Protein AF-A0A8E0RNL8-F1 (afdb_monomer_lite)

Radius of gyration: 17.37 Å; chains: 1; bounding box: 40×30×51 Å

Sequence (167 aa):
MLDGASAVVLNAKDMTVNSAKFNGEPVEIVQKPESEQIHLPLGRKYHTGPATLDLEFTGEISDKMSGFYRSSYADENESKKVILATHFEPSWGRKAFPCWDEPDFKSIFSIKLLIPKHMTAISNMVSYWLEQSDVLVFRYFQFSRVLFVTAFISIELLTYQEASLIV

Structure (mmCIF, N/CA/C/O backbone):
data_AF-A0A8E0RNL8-F1
#
_entry.id   AF-A0A8E0RNL8-F1
#
loop_
_atom_site.group_PDB
_atom_site.id
_atom_site.type_symbol
_atom_site.label_atom_id
_atom_site.label_alt_id
_atom_site.label_comp_id
_atom_site.label_asym_id
_atom_site.label_entity_id
_atom_site.label_seq_id
_atom_site.pdbx_PDB_ins_code
_atom_site.Cartn_x
_atom_site.Cartn_y
_atom_site.Cartn_z
_atom_site.occupancy
_atom_site.B_iso_or_equiv
_atom_site.auth_seq_id
_atom_site.auth_comp_id
_atom_site.auth_asym_id
_atom_site.auth_atom_id
_atom_site.pdbx_PDB_model_num
ATOM 1 N N . MET A 1 1 ? -8.767 -10.101 15.135 1.00 59.28 1 MET A N 1
ATOM 2 C CA . MET A 1 1 ? -8.528 -9.777 16.557 1.00 59.28 1 MET A CA 1
ATOM 3 C C . MET A 1 1 ? -8.639 -8.253 16.722 1.00 59.28 1 MET A C 1
ATOM 5 O O . MET A 1 1 ? -7.638 -7.574 16.859 1.00 59.28 1 MET A O 1
ATOM 9 N N . LEU A 1 2 ? -9.850 -7.695 16.585 1.00 71.12 2 LEU A N 1
ATOM 10 C CA . LEU A 1 2 ? -10.135 -6.250 16.744 1.00 71.12 2 LEU A CA 1
ATOM 11 C C . LEU A 1 2 ? -11.111 -5.998 17.906 1.00 71.12 2 LEU A C 1
ATOM 13 O O . LEU A 1 2 ? -11.595 -4.886 18.089 1.00 71.12 2 LEU A O 1
ATOM 17 N N . ASP A 1 3 ? -11.437 -7.040 18.671 1.00 77.88 3 ASP A N 1
ATOM 18 C CA . ASP A 1 3 ? -12.393 -6.941 19.766 1.00 77.88 3 ASP A CA 1
ATOM 19 C C . ASP A 1 3 ? -11.856 -6.020 20.863 1.00 77.88 3 ASP A C 1
ATOM 21 O O . ASP A 1 3 ? -10.725 -6.167 21.325 1.00 77.88 3 ASP A O 1
ATOM 25 N N . GLY A 1 4 ? -12.655 -5.026 21.236 1.00 82.88 4 GLY A N 1
ATOM 26 C CA . GLY A 1 4 ? -12.279 -3.988 22.186 1.00 82.88 4 GLY A CA 1
ATOM 27 C C . GLY A 1 4 ? -11.325 -2.922 21.638 1.00 82.88 4 GLY A C 1
ATOM 28 O O . GLY A 1 4 ? -11.021 -1.982 22.377 1.00 82.88 4 GLY A O 1
ATOM 29 N N . ALA A 1 5 ? -10.878 -3.015 20.380 1.00 86.19 5 ALA A N 1
ATOM 30 C CA . ALA A 1 5 ? -9.979 -2.032 19.783 1.00 86.19 5 ALA A CA 1
ATOM 31 C C . ALA A 1 5 ? -10.704 -0.697 19.551 1.00 86.19 5 ALA A C 1
ATOM 33 O O . ALA A 1 5 ? -11.822 -0.660 19.040 1.00 86.19 5 ALA A O 1
ATOM 34 N N . SER A 1 6 ? -10.062 0.413 19.918 1.00 91.38 6 SER A N 1
ATOM 35 C CA . SER A 1 6 ? -10.554 1.777 19.662 1.00 91.38 6 SER A CA 1
ATOM 36 C C . SER A 1 6 ? -9.981 2.395 18.384 1.00 91.38 6 SER A C 1
ATOM 38 O O . SER A 1 6 ? -10.363 3.503 18.012 1.00 91.38 6 SER A O 1
ATOM 40 N N . ALA A 1 7 ? -9.044 1.706 17.737 1.00 93.12 7 ALA A N 1
ATOM 41 C CA . ALA A 1 7 ? -8.424 2.103 16.484 1.00 93.12 7 ALA A CA 1
ATOM 42 C C . ALA A 1 7 ? -7.997 0.859 15.699 1.00 93.12 7 ALA A C 1
ATOM 44 O O . ALA A 1 7 ? -7.644 -0.161 16.296 1.00 93.12 7 ALA A O 1
ATOM 45 N N . VAL A 1 8 ? -7.982 0.967 14.374 1.00 93.81 8 VAL A N 1
ATOM 46 C CA . VAL A 1 8 ? -7.265 0.025 13.509 1.00 93.81 8 VAL A CA 1
ATOM 47 C C . VAL A 1 8 ? -5.867 0.582 13.265 1.00 93.81 8 VAL A C 1
ATOM 49 O O . VAL A 1 8 ? -5.715 1.756 12.938 1.00 93.81 8 VAL A O 1
ATOM 52 N N . VAL A 1 9 ? -4.844 -0.248 13.446 1.00 94.62 9 VAL A N 1
ATOM 53 C CA . VAL A 1 9 ? -3.444 0.125 13.209 1.00 94.62 9 VAL A CA 1
ATOM 54 C C . VAL A 1 9 ? -2.873 -0.799 12.147 1.00 94.62 9 VAL A C 1
ATOM 56 O O . VAL A 1 9 ? -3.003 -2.015 12.279 1.00 94.62 9 VAL A O 1
ATOM 59 N N . LEU A 1 10 ? -2.257 -0.224 11.116 1.00 93.94 10 LEU A N 1
ATOM 60 C CA . LEU A 1 10 ? -1.616 -0.941 10.009 1.00 93.94 10 LEU A CA 1
ATOM 61 C C . LEU A 1 10 ? -0.189 -0.431 9.811 1.00 93.94 10 LEU A C 1
ATOM 63 O O . LEU A 1 10 ? 0.109 0.716 10.149 1.00 93.94 10 LEU A O 1
ATOM 67 N N . ASN A 1 11 ? 0.671 -1.261 9.227 1.00 93.81 11 ASN A N 1
ATOM 68 C CA . ASN A 1 11 ? 1.979 -0.847 8.741 1.00 93.81 11 ASN A CA 1
ATOM 69 C C . ASN A 1 11 ? 1.835 -0.155 7.384 1.00 93.81 11 ASN A C 1
ATOM 71 O O . ASN A 1 11 ? 1.118 -0.641 6.514 1.00 93.81 11 ASN A O 1
ATOM 75 N N . ALA A 1 12 ? 2.536 0.960 7.203 1.00 93.44 12 ALA A N 1
ATOM 76 C CA . ALA A 1 12 ? 2.602 1.696 5.946 1.00 93.44 12 ALA A CA 1
ATOM 77 C C . ALA A 1 12 ? 3.891 2.521 5.904 1.00 93.44 12 ALA A C 1
ATOM 79 O O . ALA A 1 12 ? 4.251 3.176 6.885 1.00 93.44 12 ALA A O 1
ATOM 80 N N . LYS A 1 13 ? 4.585 2.499 4.768 1.00 92.88 13 LYS A N 1
ATOM 81 C CA . LYS A 1 13 ? 5.861 3.187 4.573 1.00 92.88 13 LYS A CA 1
ATOM 82 C C . LYS A 1 13 ? 5.980 3.715 3.147 1.00 92.88 13 LYS A C 1
ATOM 84 O O . LYS A 1 13 ? 5.537 3.050 2.221 1.00 92.88 13 LYS A O 1
ATOM 89 N N . ASP A 1 14 ? 6.621 4.871 2.983 1.00 92.06 14 ASP A N 1
ATOM 90 C CA . ASP A 1 14 ? 6.902 5.480 1.673 1.00 92.06 14 ASP A CA 1
ATOM 91 C C . ASP A 1 14 ? 5.618 5.679 0.823 1.00 92.06 14 ASP A C 1
ATOM 93 O O . ASP A 1 14 ? 5.618 5.546 -0.400 1.00 92.06 14 ASP A O 1
ATOM 97 N N . MET A 1 15 ? 4.493 5.976 1.492 1.00 92.44 15 MET A N 1
ATOM 98 C CA . MET A 1 15 ? 3.179 6.168 0.873 1.00 92.44 15 MET A CA 1
ATOM 99 C C . MET A 1 15 ? 2.320 7.179 1.636 1.00 92.44 15 MET A C 1
ATOM 101 O O . MET A 1 15 ? 2.521 7.412 2.826 1.00 92.44 15 MET A O 1
ATOM 105 N N . THR A 1 16 ? 1.318 7.722 0.949 1.00 92.69 16 THR A N 1
ATOM 106 C CA . THR A 1 16 ? 0.261 8.574 1.502 1.00 92.69 16 THR A CA 1
ATOM 107 C C . THR A 1 16 ? -1.068 7.832 1.431 1.00 92.69 16 THR A C 1
ATOM 109 O O . THR A 1 16 ? -1.440 7.342 0.369 1.00 92.69 16 THR A O 1
ATOM 112 N N . VAL A 1 17 ? -1.807 7.767 2.540 1.00 93.69 17 VAL A N 1
ATOM 113 C CA . VAL A 1 17 ? -3.194 7.271 2.539 1.00 93.69 17 VAL A CA 1
ATOM 114 C C . VAL A 1 17 ? -4.126 8.463 2.348 1.00 93.69 17 VAL A C 1
ATOM 116 O O . VAL A 1 17 ? -4.134 9.378 3.171 1.00 93.69 17 VAL A O 1
ATOM 119 N N . ASN A 1 18 ? -4.871 8.449 1.247 1.00 93.31 18 ASN A N 1
ATOM 120 C CA . ASN A 1 18 ? -5.719 9.542 0.775 1.00 93.31 18 ASN A CA 1
ATOM 121 C C . ASN A 1 18 ? -7.125 9.472 1.381 1.00 93.31 18 ASN A C 1
ATOM 123 O O . ASN A 1 18 ? -7.701 10.499 1.733 1.00 93.31 18 ASN A O 1
ATOM 127 N N . SER A 1 19 ? -7.684 8.264 1.507 1.00 95.38 19 SER A N 1
ATOM 128 C CA . SER A 1 19 ? -8.997 8.044 2.113 1.00 95.38 19 SER A CA 1
ATOM 129 C C . SER A 1 19 ? -9.069 6.693 2.830 1.00 95.38 19 SER A C 1
ATOM 131 O O . SER A 1 19 ? -8.353 5.750 2.490 1.00 95.38 19 SER A O 1
ATOM 133 N N . ALA A 1 20 ? -9.904 6.622 3.867 1.00 95.75 20 ALA A N 1
ATOM 134 C CA . ALA A 1 20 ? -10.136 5.414 4.644 1.00 95.75 20 ALA A CA 1
ATOM 135 C C . ALA A 1 20 ? -11.608 5.330 5.053 1.00 95.75 20 ALA A C 1
ATOM 137 O O . ALA A 1 20 ? -12.181 6.308 5.543 1.00 95.75 20 ALA A O 1
ATOM 138 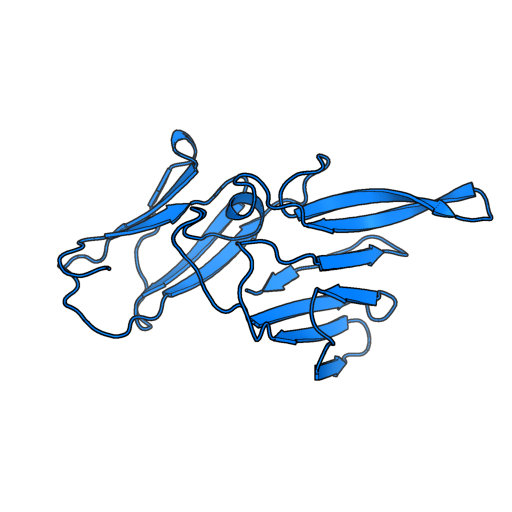N N . LYS A 1 21 ? -12.217 4.156 4.873 1.00 94.69 21 LYS A N 1
ATOM 139 C CA . LYS A 1 21 ? -13.566 3.850 5.356 1.00 94.69 21 LYS A CA 1
ATOM 140 C C . LYS A 1 21 ? -13.557 2.554 6.145 1.00 94.69 21 LYS A C 1
ATOM 142 O O . LYS A 1 21 ? -13.028 1.549 5.684 1.00 94.69 21 LYS A O 1
ATOM 147 N N . PHE A 1 22 ? -14.176 2.566 7.316 1.00 92.94 22 PHE A N 1
ATOM 148 C CA . PHE A 1 22 ? -14.367 1.386 8.144 1.00 92.94 22 PHE A CA 1
ATOM 149 C C . PHE A 1 22 ? -15.847 1.012 8.152 1.00 92.94 22 PHE A C 1
ATOM 151 O O . PHE A 1 22 ? -16.690 1.807 8.566 1.00 92.94 22 PHE A O 1
ATOM 158 N N . ASN A 1 23 ? -16.174 -0.191 7.678 1.00 91.50 23 ASN A N 1
ATOM 159 C CA . ASN A 1 23 ? -17.552 -0.644 7.464 1.00 91.50 23 ASN A CA 1
ATOM 160 C C . ASN A 1 23 ? -18.390 0.346 6.627 1.00 91.50 23 ASN A C 1
ATOM 162 O O . ASN A 1 23 ? -19.560 0.582 6.920 1.00 91.50 23 ASN A O 1
ATOM 166 N N . GLY A 1 24 ? -17.775 0.945 5.601 1.00 90.69 24 GLY A N 1
ATOM 167 C CA . GLY A 1 24 ? -18.408 1.920 4.706 1.00 90.69 24 GLY A CA 1
ATOM 168 C C . GLY A 1 24 ? -18.415 3.369 5.209 1.00 90.69 24 GLY A C 1
ATOM 169 O O . GLY A 1 24 ? -18.630 4.275 4.404 1.00 90.69 24 GLY A O 1
ATOM 170 N N . GLU A 1 25 ? -18.109 3.609 6.486 1.00 92.62 25 GLU A N 1
ATOM 171 C CA . GLU A 1 25 ? -18.095 4.948 7.083 1.00 92.62 25 GLU A CA 1
ATOM 172 C C . GLU A 1 25 ? -16.690 5.567 7.047 1.00 92.62 25 GLU A C 1
ATOM 174 O O . GLU A 1 25 ? -15.731 4.897 7.443 1.00 92.62 25 GLU A O 1
ATOM 179 N N . PRO A 1 26 ? -16.525 6.829 6.606 1.00 95.88 26 PRO A N 1
ATOM 180 C CA . PRO A 1 26 ? -15.235 7.512 6.639 1.00 95.88 26 PRO A CA 1
ATOM 181 C C . PRO A 1 26 ? -14.635 7.557 8.048 1.00 95.88 26 PRO A C 1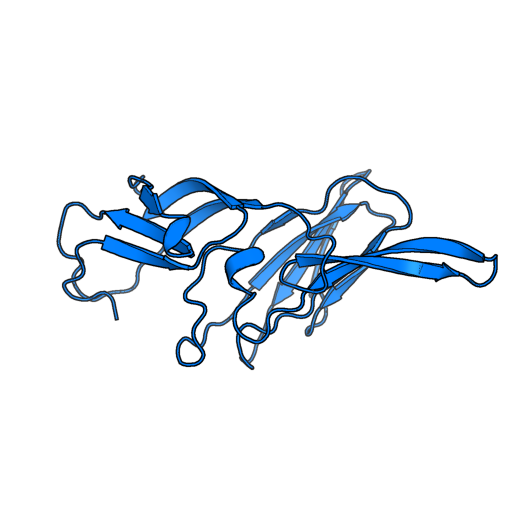
ATOM 183 O O . PRO A 1 26 ? -15.327 7.864 9.019 1.00 95.88 26 PRO A O 1
ATOM 186 N N . VAL A 1 27 ? -13.333 7.297 8.149 1.00 96.00 27 VAL A N 1
ATOM 187 C CA . VAL A 1 27 ? -12.571 7.392 9.402 1.00 96.00 27 VAL A CA 1
ATOM 188 C C . VAL A 1 27 ? -11.392 8.343 9.249 1.00 96.00 27 VAL A C 1
ATOM 190 O O . VAL A 1 27 ? -10.859 8.529 8.155 1.00 96.00 27 VAL A O 1
ATOM 193 N N . GLU A 1 28 ? -10.984 8.955 10.358 1.00 96.94 28 GLU A N 1
ATOM 194 C CA . GLU A 1 28 ? -9.795 9.801 10.390 1.00 96.94 28 GLU A CA 1
ATOM 195 C C . GLU A 1 28 ? -8.535 8.969 10.119 1.00 96.94 28 GLU A C 1
ATOM 197 O O . GLU A 1 28 ? -8.405 7.834 10.583 1.00 96.94 28 GLU A O 1
ATOM 202 N N . ILE A 1 29 ? -7.592 9.557 9.383 1.00 97.50 29 ILE A N 1
ATOM 203 C CA . ILE A 1 29 ? -6.297 8.954 9.079 1.00 97.50 29 ILE A CA 1
ATOM 204 C C . ILE A 1 29 ? -5.224 9.704 9.856 1.00 97.50 29 ILE A C 1
ATOM 206 O O . ILE A 1 29 ? -4.940 10.867 9.580 1.00 97.50 29 ILE A O 1
ATOM 210 N N . VAL A 1 30 ? -4.569 9.011 10.782 1.00 97.31 30 VAL A N 1
ATOM 211 C CA . VAL A 1 30 ? -3.411 9.53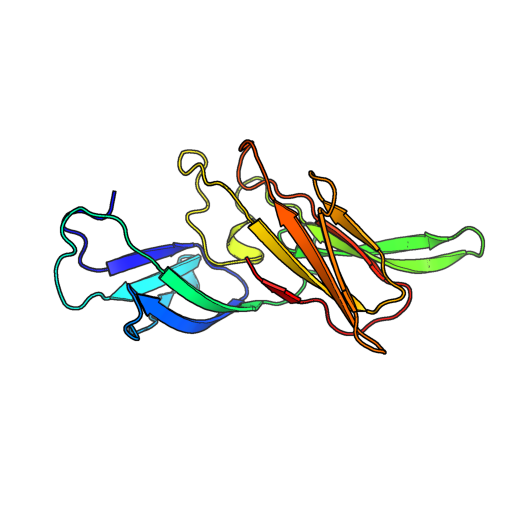3 11.510 1.00 97.31 30 VAL A CA 1
ATOM 212 C C . VAL A 1 30 ? -2.163 8.797 11.024 1.00 97.31 30 VAL A C 1
ATOM 214 O O . VAL A 1 30 ? -1.878 7.678 11.457 1.00 97.31 30 VAL A O 1
ATOM 217 N N . GLN A 1 31 ? -1.417 9.411 10.102 1.00 94.81 31 GLN A N 1
ATOM 218 C CA . GLN A 1 31 ? -0.154 8.854 9.606 1.00 94.81 31 GLN A CA 1
ATOM 219 C C . GLN A 1 31 ? 0.962 9.058 10.638 1.00 94.81 31 GLN A C 1
ATOM 221 O O . GLN A 1 31 ? 1.147 10.156 11.162 1.00 94.81 31 GLN A O 1
ATOM 226 N N . LYS A 1 32 ? 1.728 8.000 10.921 1.00 96.19 32 LYS A N 1
ATOM 227 C CA . LYS A 1 32 ? 2.877 8.008 11.837 1.00 96.19 32 LYS A CA 1
ATOM 228 C C . LYS A 1 32 ? 4.124 7.456 11.133 1.00 96.19 32 LYS A C 1
ATOM 230 O O . LYS A 1 32 ? 4.507 6.308 11.395 1.00 96.19 32 LYS A O 1
ATOM 235 N N . PRO A 1 33 ? 4.765 8.259 10.258 1.00 92.75 33 PRO A N 1
ATOM 236 C CA . PRO A 1 33 ? 5.895 7.819 9.437 1.00 92.75 33 PRO A CA 1
ATOM 237 C C . PRO A 1 33 ? 7.076 7.291 10.258 1.00 92.75 33 PRO A C 1
ATOM 239 O O . PRO A 1 33 ? 7.667 6.284 9.888 1.00 92.75 33 PRO A O 1
ATOM 242 N N . GLU A 1 34 ? 7.349 7.903 11.414 1.00 94.38 34 GLU A N 1
ATOM 243 C CA . GLU A 1 34 ? 8.439 7.511 12.328 1.00 94.38 34 GLU A CA 1
ATOM 244 C C . GLU A 1 34 ? 8.317 6.066 12.833 1.00 94.38 34 GLU A C 1
ATOM 246 O O . GLU A 1 34 ? 9.309 5.402 13.116 1.00 94.38 34 GLU A O 1
ATOM 251 N N . SER A 1 35 ? 7.083 5.573 12.947 1.00 94.44 35 SER A N 1
ATOM 252 C CA . SER A 1 35 ? 6.778 4.198 13.352 1.00 94.44 35 SER A CA 1
ATOM 253 C C . SER A 1 35 ? 6.364 3.305 12.184 1.00 94.44 35 SER A C 1
ATOM 255 O O . SER A 1 35 ? 5.980 2.164 12.421 1.00 94.44 35 SER A O 1
ATOM 257 N N . GLU A 1 36 ? 6.396 3.815 10.947 1.00 94.94 36 GLU A N 1
ATOM 258 C CA . GLU A 1 36 ? 5.913 3.122 9.744 1.00 94.94 36 GLU A CA 1
ATOM 259 C C . GLU A 1 36 ? 4.472 2.607 9.900 1.00 94.94 36 GLU A C 1
ATOM 261 O O . GLU A 1 36 ? 4.159 1.459 9.570 1.00 94.94 36 GLU A O 1
ATOM 266 N N . GLN A 1 37 ? 3.594 3.438 10.470 1.00 95.31 37 GLN A N 1
ATOM 267 C CA . GLN A 1 37 ? 2.219 3.062 10.796 1.00 95.31 37 GLN A CA 1
ATOM 268 C C . GLN A 1 37 ? 1.197 4.099 10.345 1.00 95.31 37 GLN A C 1
ATOM 270 O O . GLN A 1 37 ? 1.469 5.298 10.299 1.00 95.31 37 GLN A O 1
ATOM 275 N N . ILE A 1 38 ? -0.029 3.629 10.133 1.00 96.56 38 ILE A N 1
ATOM 276 C CA . ILE A 1 38 ? -1.236 4.456 10.105 1.00 96.56 38 ILE A CA 1
ATOM 277 C C . ILE A 1 38 ? -2.178 4.018 11.217 1.00 96.56 38 ILE A C 1
ATOM 279 O O . ILE A 1 38 ? -2.302 2.832 11.524 1.00 96.56 38 ILE A O 1
ATOM 283 N N . HIS A 1 39 ? -2.806 4.996 11.857 1.00 96.75 39 HIS A N 1
ATOM 284 C CA . HIS A 1 39 ? -3.774 4.797 12.926 1.00 96.75 39 HIS A CA 1
ATOM 285 C C . HIS A 1 39 ? -5.117 5.326 12.430 1.00 96.75 39 HIS A C 1
ATOM 287 O O . HIS A 1 39 ? -5.197 6.460 11.965 1.00 96.75 39 HIS A O 1
ATOM 293 N N . LEU A 1 40 ? -6.153 4.499 12.530 1.00 96.19 40 LEU A N 1
ATOM 294 C CA . LEU A 1 40 ? -7.519 4.807 12.116 1.00 96.19 40 LEU A CA 1
ATOM 295 C C . LEU A 1 40 ? -8.421 4.759 13.356 1.00 96.19 40 LEU A C 1
ATOM 297 O O . LEU A 1 40 ? -8.893 3.676 13.726 1.00 96.19 40 LEU A O 1
ATOM 301 N N . PRO A 1 41 ? -8.602 5.883 14.073 1.00 95.62 41 PRO A N 1
ATOM 302 C CA . PRO A 1 41 ? -9.454 5.936 15.254 1.00 95.62 41 PRO A CA 1
ATOM 303 C C . PRO A 1 41 ? -10.905 5.600 14.895 1.00 95.62 41 PRO A C 1
ATOM 305 O O . PRO A 1 41 ? -11.475 6.169 13.970 1.00 95.62 41 PRO A O 1
ATOM 308 N N . LEU A 1 42 ? -11.526 4.694 15.652 1.00 91.75 42 LEU A N 1
ATOM 309 C CA . LEU A 1 42 ? -12.899 4.238 15.393 1.00 91.75 42 LEU A CA 1
ATOM 310 C C . LEU A 1 42 ? -13.961 5.037 16.165 1.00 91.75 42 LEU A C 1
ATOM 312 O O . LEU A 1 42 ? -15.156 4.793 16.003 1.00 91.75 42 LEU A O 1
ATOM 316 N N . GLY A 1 43 ? -13.551 5.926 17.078 1.00 87.00 43 GLY A N 1
ATOM 317 C CA . GLY A 1 43 ? -14.437 6.713 17.955 1.00 87.00 43 GLY A CA 1
ATOM 318 C C . GLY A 1 43 ? -15.190 5.902 19.024 1.00 87.00 43 GLY A C 1
ATOM 319 O O . GLY A 1 43 ? -15.642 6.452 20.025 1.00 87.00 43 GLY A O 1
ATOM 320 N N . ARG A 1 44 ? -15.285 4.582 18.857 1.00 85.19 44 ARG A N 1
ATOM 321 C CA . ARG A 1 44 ? -15.862 3.618 19.798 1.00 85.19 44 ARG A CA 1
ATOM 322 C C . ARG A 1 44 ? -15.051 2.331 19.793 1.00 85.19 44 ARG A C 1
ATOM 324 O O . ARG A 1 44 ? -14.315 2.055 18.849 1.00 85.19 44 ARG A O 1
ATOM 331 N N . LYS A 1 45 ? -15.217 1.520 20.838 1.00 88.88 45 LYS A N 1
ATOM 332 C CA . LYS A 1 45 ? -14.676 0.160 20.835 1.00 88.88 45 LYS A CA 1
ATOM 333 C C . LYS A 1 45 ? -15.389 -0.658 19.765 1.00 88.88 45 LYS A C 1
ATOM 335 O O . LYS A 1 45 ? -16.619 -0.692 19.726 1.00 88.88 45 LYS A O 1
ATOM 340 N N . TYR A 1 46 ? -14.614 -1.301 18.904 1.00 87.75 46 TYR A N 1
ATOM 341 C CA . TYR A 1 46 ? -15.142 -2.292 17.989 1.00 87.75 46 TYR A CA 1
ATOM 342 C C . TYR A 1 46 ? -15.437 -3.576 18.758 1.00 87.75 46 TYR A C 1
ATOM 344 O O . TYR A 1 46 ? -14.603 -4.048 19.529 1.00 87.75 46 TYR A O 1
ATOM 352 N N . HIS A 1 47 ? -16.627 -4.130 18.568 1.00 83.12 47 HIS A N 1
ATOM 353 C CA . HIS A 1 47 ? -17.010 -5.410 19.148 1.00 83.12 47 HIS A CA 1
ATOM 354 C C . HIS A 1 47 ? -17.017 -6.473 18.052 1.00 83.12 47 HIS A C 1
ATOM 356 O O . HIS A 1 47 ? -17.359 -6.181 16.908 1.00 83.12 47 HIS A O 1
ATOM 362 N N . THR A 1 48 ? -16.585 -7.681 18.412 1.00 79.12 48 THR A N 1
ATOM 363 C CA . THR A 1 48 ? -16.354 -8.827 17.520 1.00 79.12 48 THR A CA 1
ATOM 364 C C . THR A 1 48 ? -17.374 -8.968 16.386 1.00 79.12 48 THR A C 1
ATOM 366 O O . THR A 1 48 ? -18.582 -8.984 16.605 1.00 79.12 48 THR A O 1
ATOM 369 N N . GLY A 1 49 ? -16.858 -9.164 15.172 1.00 83.38 49 GLY A N 1
ATOM 370 C CA . GLY A 1 49 ? -17.628 -9.445 13.964 1.00 83.38 49 GLY A CA 1
ATOM 371 C C . GLY A 1 49 ? -16.795 -9.192 12.704 1.00 83.38 49 GLY A C 1
ATOM 372 O O . GLY A 1 49 ? -15.716 -8.593 12.807 1.00 83.38 49 GLY A O 1
ATOM 373 N N . PRO A 1 50 ? -17.263 -9.634 11.523 1.00 84.81 50 PRO A N 1
ATOM 374 C CA . PRO A 1 50 ? -16.649 -9.277 10.247 1.00 84.81 50 PRO A CA 1
ATOM 375 C C . PRO A 1 50 ? -16.575 -7.755 10.094 1.00 84.81 50 PRO A C 1
ATOM 377 O O . PRO A 1 50 ? -17.558 -7.067 10.352 1.00 84.81 50 PRO A O 1
ATOM 380 N N . ALA A 1 51 ? -15.416 -7.251 9.681 1.00 88.50 51 ALA A N 1
ATOM 381 C CA . ALA A 1 51 ? -15.191 -5.837 9.409 1.00 88.50 51 ALA A CA 1
ATOM 382 C C . ALA A 1 51 ? -14.621 -5.675 8.002 1.00 88.50 51 ALA A C 1
ATOM 384 O O . ALA A 1 51 ? -13.845 -6.525 7.557 1.00 88.50 51 ALA A O 1
ATOM 385 N N . THR A 1 52 ? -14.959 -4.573 7.342 1.00 90.62 52 THR A N 1
ATOM 386 C CA . THR A 1 52 ? -14.322 -4.153 6.094 1.00 90.62 52 THR A CA 1
ATOM 387 C C . THR A 1 52 ? -13.556 -2.861 6.322 1.00 90.62 52 THR A C 1
ATOM 389 O O . THR A 1 52 ? -14.004 -1.965 7.042 1.00 90.62 52 THR A O 1
ATOM 392 N N . LEU A 1 53 ? -12.374 -2.788 5.723 1.00 91.38 53 LEU A N 1
ATOM 393 C CA . LEU A 1 53 ? -11.562 -1.589 5.694 1.00 91.38 53 LEU A CA 1
ATOM 394 C C . LEU A 1 53 ? -11.223 -1.299 4.239 1.00 91.38 53 LEU A C 1
ATOM 396 O O . LEU A 1 53 ? -10.545 -2.097 3.596 1.00 91.38 53 LEU A O 1
ATOM 400 N N . ASP A 1 54 ? -11.691 -0.158 3.758 1.00 93.12 54 ASP A N 1
ATOM 401 C CA . ASP A 1 54 ? -11.426 0.335 2.416 1.00 93.12 54 ASP A CA 1
ATOM 402 C C . ASP A 1 54 ? -10.405 1.467 2.521 1.00 93.12 54 ASP A C 1
ATOM 404 O O . ASP A 1 54 ? -10.616 2.423 3.273 1.00 93.12 54 ASP A O 1
ATOM 408 N N . LEU A 1 55 ? -9.298 1.359 1.787 1.00 92.19 55 LEU A 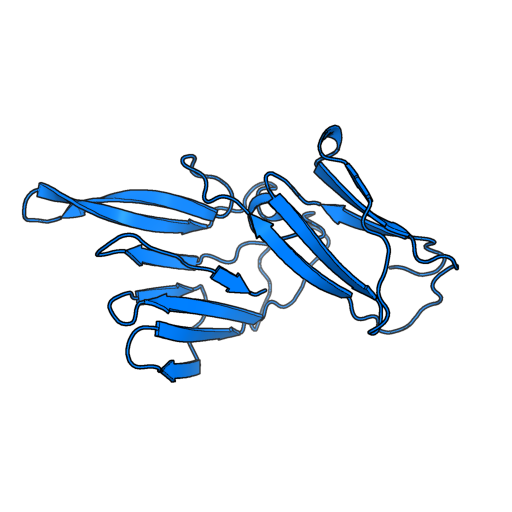N 1
ATOM 409 C CA . LEU A 1 55 ? -8.223 2.350 1.775 1.00 92.19 55 LEU A CA 1
ATOM 410 C C . LEU A 1 55 ? -7.931 2.788 0.346 1.00 92.19 55 LEU A C 1
ATOM 412 O O . LEU A 1 55 ? -7.801 1.963 -0.553 1.00 92.19 55 LEU A O 1
ATOM 416 N N . GLU A 1 56 ? -7.740 4.086 0.165 1.00 93.69 56 GLU A N 1
ATOM 417 C CA . GLU A 1 56 ? -7.156 4.660 -1.040 1.00 93.69 56 GLU A CA 1
ATOM 418 C C . GLU A 1 56 ? -5.797 5.244 -0.679 1.00 93.69 56 GLU A C 1
ATOM 420 O O . GLU A 1 56 ? -5.682 6.018 0.272 1.00 93.69 56 GLU A O 1
ATOM 425 N N . PHE A 1 57 ? -4.755 4.876 -1.417 1.00 93.12 57 PHE A N 1
ATOM 426 C CA . PHE A 1 57 ? -3.391 5.285 -1.112 1.00 93.12 57 PHE A CA 1
ATOM 427 C C . PHE A 1 57 ? -2.561 5.475 -2.379 1.00 93.12 57 PHE A C 1
ATOM 429 O O . PHE A 1 57 ? -2.833 4.884 -3.424 1.00 93.12 57 PHE A O 1
ATOM 436 N N . THR A 1 58 ? -1.518 6.288 -2.252 1.00 91.25 58 THR A N 1
ATOM 437 C CA . THR A 1 58 ? -0.526 6.556 -3.291 1.00 91.25 58 THR A CA 1
ATOM 438 C C . THR A 1 58 ? 0.856 6.264 -2.725 1.00 91.25 58 THR A C 1
ATOM 440 O O . THR A 1 58 ? 1.245 6.855 -1.718 1.00 91.25 58 THR A O 1
ATOM 443 N N . GLY A 1 59 ? 1.597 5.358 -3.359 1.00 87.44 59 GLY A N 1
ATOM 444 C CA . GLY A 1 59 ? 2.978 5.025 -3.001 1.00 87.44 59 GLY A CA 1
ATOM 445 C C . GLY A 1 59 ? 3.957 5.365 -4.119 1.00 87.44 59 GLY A C 1
ATOM 446 O O . GLY A 1 59 ? 3.564 5.504 -5.279 1.00 87.44 59 GLY A O 1
ATOM 447 N N . GLU A 1 60 ? 5.236 5.475 -3.771 1.00 82.50 60 GLU A N 1
ATOM 448 C CA . GLU A 1 60 ? 6.312 5.635 -4.750 1.00 82.50 60 GLU A CA 1
ATOM 449 C C . GLU A 1 60 ? 6.906 4.283 -5.158 1.00 82.50 60 GLU A C 1
ATOM 451 O O . GLU A 1 60 ? 7.079 3.374 -4.345 1.00 82.50 60 GLU A O 1
ATOM 456 N N . ILE A 1 61 ? 7.263 4.156 -6.437 1.00 86.19 61 ILE A N 1
ATOM 457 C CA . ILE A 1 61 ? 7.999 2.991 -6.933 1.00 86.19 61 ILE A CA 1
ATOM 458 C C . ILE A 1 61 ? 9.459 3.133 -6.505 1.00 86.19 61 ILE A C 1
ATOM 460 O O . ILE A 1 61 ? 10.137 4.084 -6.891 1.00 86.19 61 ILE A O 1
ATOM 464 N N . SER A 1 62 ? 9.961 2.162 -5.746 1.00 87.06 62 SER A N 1
ATOM 465 C CA . SER A 1 62 ? 11.328 2.198 -5.234 1.00 87.06 62 SER A CA 1
ATOM 466 C C . SER A 1 62 ? 12.374 1.986 -6.334 1.00 87.06 62 SER A C 1
ATOM 468 O O . SER A 1 62 ? 12.213 1.140 -7.210 1.00 87.06 62 SER A O 1
ATOM 470 N N . ASP A 1 63 ? 13.508 2.681 -6.239 1.00 87.69 63 ASP A N 1
ATOM 471 C CA . ASP A 1 63 ? 14.727 2.365 -7.007 1.00 87.69 63 ASP A CA 1
ATOM 472 C C . ASP A 1 63 ? 15.588 1.278 -6.333 1.00 87.69 63 ASP A C 1
ATOM 474 O O . ASP A 1 63 ? 16.640 0.888 -6.838 1.00 87.69 63 ASP A O 1
ATOM 478 N N . LYS A 1 64 ? 15.171 0.802 -5.155 1.00 86.44 64 LYS A N 1
ATOM 479 C CA . LYS A 1 64 ? 15.841 -0.255 -4.389 1.00 86.44 64 LYS A CA 1
ATOM 480 C C . LYS A 1 64 ? 15.034 -1.534 -4.523 1.00 86.44 64 LYS A C 1
ATOM 482 O O . LYS A 1 64 ? 13.819 -1.460 -4.611 1.00 86.44 64 LYS A O 1
ATOM 487 N N . MET A 1 65 ? 15.684 -2.693 -4.460 1.00 86.38 65 MET A N 1
ATOM 488 C CA . MET A 1 65 ? 15.051 -4.019 -4.538 1.00 86.38 65 MET A CA 1
ATOM 489 C C . MET A 1 65 ? 14.196 -4.341 -3.292 1.00 86.38 65 MET A C 1
ATOM 491 O O . MET A 1 65 ? 14.454 -5.312 -2.594 1.00 86.38 65 MET A O 1
ATOM 495 N N . SER A 1 66 ? 13.232 -3.477 -2.965 1.00 86.38 66 SER A N 1
ATOM 496 C CA . SER A 1 66 ? 12.398 -3.514 -1.767 1.00 86.38 66 SER A CA 1
ATOM 497 C C . SER A 1 66 ? 11.010 -2.950 -2.035 1.00 86.38 66 SER A C 1
ATOM 499 O O . SER A 1 66 ? 10.895 -1.862 -2.597 1.00 86.38 66 SER A O 1
ATOM 501 N N . GLY A 1 67 ? 9.972 -3.625 -1.551 1.00 85.88 67 GLY A N 1
ATOM 502 C CA . GLY A 1 67 ? 8.592 -3.205 -1.759 1.00 85.88 67 GLY A CA 1
ATOM 503 C C . GLY A 1 67 ? 8.193 -3.400 -3.212 1.00 85.88 67 GLY A C 1
ATOM 504 O O . GLY A 1 67 ? 8.562 -4.402 -3.821 1.00 85.88 67 GLY A O 1
ATOM 505 N N . PHE A 1 68 ? 7.457 -2.439 -3.766 1.00 86.56 68 PHE A N 1
ATOM 506 C CA . PHE A 1 68 ? 7.237 -2.350 -5.203 1.00 86.56 68 PHE A CA 1
ATOM 507 C C . PHE A 1 68 ? 8.327 -1.471 -5.817 1.00 86.56 68 PHE A C 1
ATOM 509 O O . PHE A 1 68 ? 8.483 -0.311 -5.439 1.00 86.56 68 PHE A O 1
ATOM 516 N N . TYR A 1 69 ? 9.126 -2.037 -6.717 1.00 86.50 69 TYR A N 1
ATOM 517 C CA . TYR A 1 69 ? 10.358 -1.414 -7.175 1.00 86.50 69 TYR A CA 1
ATOM 518 C C . TYR A 1 69 ? 10.573 -1.554 -8.671 1.00 86.50 69 TYR A C 1
ATOM 520 O O . TYR A 1 69 ? 10.041 -2.456 -9.317 1.00 86.50 69 TYR A O 1
ATOM 528 N N . ARG A 1 70 ? 11.401 -0.667 -9.221 1.00 90.12 70 ARG A N 1
ATOM 529 C CA . ARG A 1 70 ? 11.859 -0.743 -10.602 1.00 90.12 70 ARG A CA 1
ATOM 530 C C . ARG A 1 70 ? 13.201 -1.461 -10.692 1.00 90.12 70 ARG A C 1
ATOM 532 O O . ARG A 1 70 ? 14.109 -1.229 -9.899 1.00 90.12 70 ARG A O 1
ATOM 539 N N . SER A 1 71 ? 13.351 -2.278 -11.720 1.00 88.31 71 SER A N 1
ATOM 540 C CA . SER A 1 71 ? 14.627 -2.850 -12.137 1.00 88.31 71 SER A CA 1
ATOM 541 C C . SER A 1 71 ? 14.831 -2.611 -13.630 1.00 88.31 71 SER A C 1
ATOM 543 O O . SER A 1 71 ? 13.934 -2.132 -14.328 1.00 88.31 71 SER A O 1
ATOM 545 N N . SER A 1 72 ? 16.021 -2.909 -14.137 1.00 88.31 72 SER A N 1
ATOM 546 C CA . SER A 1 72 ? 16.313 -2.816 -15.563 1.00 88.31 72 SER A CA 1
ATOM 547 C C . SER A 1 72 ? 17.255 -3.911 -16.021 1.00 88.31 72 SER A C 1
ATOM 549 O O . SER A 1 72 ? 18.157 -4.292 -15.279 1.00 88.31 72 SER A O 1
ATOM 551 N N . TYR A 1 73 ? 17.087 -4.343 -17.264 1.00 86.44 73 TYR A N 1
ATOM 552 C CA . TYR A 1 73 ? 17.985 -5.265 -17.953 1.00 86.44 73 TYR A CA 1
ATOM 553 C C . TYR A 1 73 ? 18.284 -4.733 -19.359 1.00 86.44 73 TYR A C 1
ATOM 555 O O . T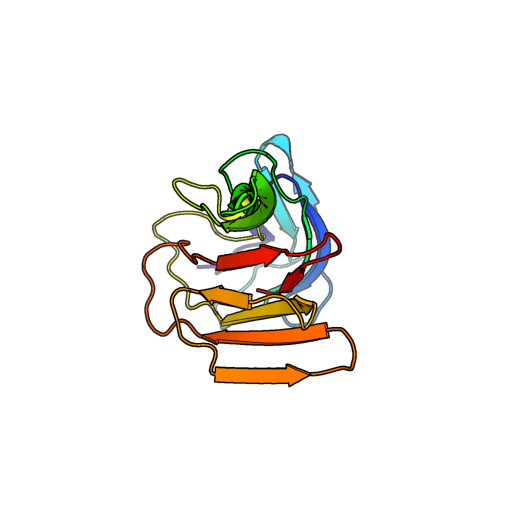YR A 1 73 ? 17.566 -3.868 -19.862 1.00 86.44 73 TYR A O 1
ATOM 563 N N . ALA A 1 74 ? 19.368 -5.205 -19.970 1.00 90.38 74 ALA A N 1
ATOM 564 C CA . ALA A 1 74 ? 19.643 -4.963 -21.382 1.00 90.38 74 ALA A CA 1
ATOM 565 C C . ALA A 1 74 ? 19.033 -6.104 -22.200 1.00 90.38 74 ALA A C 1
ATOM 567 O O . ALA A 1 74 ? 19.196 -7.268 -21.831 1.00 90.38 74 ALA A O 1
ATOM 568 N N . ASP A 1 75 ? 18.311 -5.772 -23.269 1.00 85.56 75 ASP A N 1
ATOM 569 C CA . ASP A 1 75 ? 17.850 -6.774 -24.229 1.00 85.56 75 ASP A CA 1
ATOM 570 C C . ASP A 1 75 ? 18.987 -7.229 -25.165 1.00 85.56 75 ASP A C 1
ATOM 572 O O . ASP A 1 75 ? 20.133 -6.788 -25.051 1.00 85.56 75 ASP A O 1
ATOM 576 N N . GLU A 1 76 ? 18.669 -8.123 -26.102 1.00 89.38 76 GLU A N 1
ATOM 577 C CA . GLU A 1 76 ? 19.624 -8.659 -27.084 1.00 89.38 76 GLU A CA 1
ATOM 578 C C . GLU A 1 76 ? 20.265 -7.577 -27.975 1.00 89.38 76 GLU A C 1
ATOM 580 O O . GLU A 1 76 ? 21.324 -7.810 -28.549 1.00 89.38 76 GLU A O 1
ATOM 585 N N . ASN A 1 77 ? 19.653 -6.389 -28.064 1.00 91.81 77 ASN A N 1
ATOM 586 C CA . ASN A 1 77 ? 20.140 -5.242 -28.832 1.00 91.81 77 ASN A CA 1
ATOM 587 C C . ASN A 1 77 ? 20.821 -4.186 -27.940 1.00 91.81 77 ASN A C 1
ATOM 589 O O . ASN A 1 77 ? 20.893 -3.018 -28.324 1.00 91.81 77 ASN A O 1
ATOM 593 N N . GLU A 1 78 ? 21.246 -4.559 -26.727 1.00 88.69 78 GLU A N 1
ATOM 594 C CA . GLU A 1 78 ? 21.841 -3.670 -25.715 1.00 88.69 78 GLU A CA 1
ATOM 595 C C . GLU A 1 78 ? 20.927 -2.503 -25.288 1.00 88.69 78 GLU A C 1
ATOM 597 O O . GLU A 1 78 ? 21.360 -1.540 -24.646 1.00 88.69 78 GLU A O 1
ATOM 602 N N . SER A 1 79 ? 19.630 -2.580 -25.596 1.00 88.31 79 SER A N 1
ATOM 603 C CA . SER A 1 79 ? 18.672 -1.542 -25.238 1.00 88.31 79 SER A CA 1
ATOM 604 C C . SER A 1 79 ? 18.178 -1.755 -23.813 1.00 88.31 79 SER A C 1
ATOM 606 O O . SER A 1 79 ? 17.697 -2.828 -23.444 1.00 88.31 79 SER A O 1
ATOM 608 N N . LYS A 1 80 ? 18.269 -0.706 -22.988 1.00 87.31 80 LYS A N 1
ATOM 609 C CA . LYS A 1 80 ? 17.803 -0.746 -21.598 1.00 87.31 80 LYS A CA 1
ATOM 610 C C . LYS A 1 80 ? 16.279 -0.889 -21.548 1.00 87.31 80 LYS A C 1
ATOM 612 O O . LYS A 1 80 ? 15.550 0.007 -21.974 1.00 87.31 80 LYS A O 1
ATOM 617 N N . LYS A 1 81 ? 15.805 -1.980 -20.956 1.00 85.44 81 LYS A N 1
ATOM 618 C CA . LYS A 1 81 ? 14.400 -2.241 -20.626 1.00 85.44 81 LYS A CA 1
ATOM 619 C C . LYS A 1 81 ? 14.166 -2.050 -19.136 1.00 85.44 81 LYS A C 1
ATOM 621 O O . LYS A 1 81 ? 15.066 -2.278 -18.329 1.00 85.44 81 LYS A O 1
ATOM 626 N N . VAL A 1 82 ? 12.968 -1.605 -18.770 1.00 85.25 82 VAL A N 1
ATOM 627 C CA . VAL A 1 82 ? 12.574 -1.390 -17.372 1.00 85.25 82 VAL A CA 1
ATOM 628 C C . VAL A 1 82 ? 11.520 -2.421 -17.004 1.00 85.25 82 VAL A C 1
ATOM 630 O O . VAL A 1 82 ? 10.638 -2.728 -17.794 1.00 85.25 82 VAL A O 1
ATOM 633 N N . ILE A 1 83 ? 11.593 -2.940 -15.788 1.00 86.19 83 ILE A N 1
ATOM 634 C CA . ILE A 1 83 ? 10.555 -3.793 -15.214 1.00 86.19 83 ILE A CA 1
ATOM 635 C C . ILE A 1 83 ? 10.140 -3.227 -13.863 1.00 86.19 83 ILE A C 1
ATOM 637 O O . ILE A 1 83 ? 10.950 -2.588 -13.189 1.00 86.19 83 ILE A O 1
ATOM 641 N N . LEU A 1 84 ? 8.902 -3.481 -13.455 1.00 85.94 84 LEU A N 1
ATOM 642 C CA . LEU A 1 84 ? 8.486 -3.355 -12.063 1.00 85.94 84 LEU A CA 1
ATOM 643 C C . LEU A 1 84 ? 8.395 -4.740 -11.464 1.00 85.94 84 LEU A C 1
ATOM 645 O O . LEU A 1 84 ? 7.926 -5.672 -12.114 1.00 85.94 84 LEU A O 1
ATOM 649 N N . ALA A 1 85 ? 8.841 -4.865 -10.230 1.00 85.56 85 ALA A N 1
ATOM 650 C CA . ALA A 1 85 ? 8.813 -6.103 -9.487 1.00 85.56 85 ALA A CA 1
ATOM 651 C C . ALA A 1 85 ? 8.454 -5.826 -8.027 1.00 85.56 85 ALA A C 1
ATOM 653 O O . ALA A 1 85 ? 8.614 -4.708 -7.535 1.00 85.56 85 ALA A O 1
ATOM 654 N N . THR A 1 86 ? 7.974 -6.844 -7.323 1.00 83.25 86 THR A N 1
ATOM 655 C CA . THR A 1 86 ? 7.768 -6.792 -5.875 1.00 83.25 86 THR A CA 1
ATOM 656 C C . THR A 1 86 ? 8.785 -7.667 -5.148 1.00 83.25 86 THR A C 1
ATOM 658 O O . THR A 1 86 ? 9.087 -8.783 -5.571 1.00 83.25 86 THR A O 1
ATOM 661 N N . HIS A 1 87 ? 9.317 -7.164 -4.036 1.00 84.00 87 HIS A N 1
ATOM 662 C CA . HIS A 1 87 ? 10.103 -7.938 -3.078 1.00 84.00 87 HIS A CA 1
ATOM 663 C C . HIS A 1 87 ? 9.680 -7.534 -1.667 1.00 84.00 87 HIS A C 1
ATOM 665 O O . HIS A 1 87 ? 9.964 -6.420 -1.224 1.00 84.00 87 HIS A O 1
ATOM 671 N N . PHE A 1 88 ? 8.953 -8.416 -0.983 1.00 83.00 88 PHE A N 1
ATOM 672 C CA . PHE A 1 88 ? 8.273 -8.082 0.271 1.00 83.00 88 PHE A CA 1
ATOM 673 C C . PHE A 1 88 ? 8.942 -8.644 1.525 1.00 83.00 88 PHE A C 1
ATOM 675 O O . PHE A 1 88 ? 8.648 -8.167 2.617 1.00 83.00 88 PHE A O 1
ATOM 682 N N . GLU A 1 89 ? 9.889 -9.571 1.396 1.00 77.38 89 GLU A N 1
ATOM 683 C CA . GLU A 1 89 ? 10.670 -10.026 2.545 1.00 77.38 89 GLU A CA 1
ATOM 684 C C . GLU A 1 89 ? 11.765 -9.012 2.919 1.00 77.38 89 GLU A C 1
ATOM 686 O O . GLU A 1 89 ? 12.348 -8.385 2.035 1.00 77.38 89 GLU A O 1
ATOM 691 N N . PRO A 1 90 ? 12.072 -8.837 4.219 1.00 79.25 90 PRO A N 1
ATOM 692 C CA . PRO A 1 90 ? 11.408 -9.467 5.367 1.00 79.25 90 PRO A CA 1
ATOM 693 C C . PRO A 1 90 ? 10.099 -8.771 5.791 1.00 79.25 90 PRO A C 1
ATOM 695 O O . PRO A 1 90 ? 9.201 -9.436 6.290 1.00 79.25 90 PRO A O 1
ATOM 698 N N . SER A 1 91 ? 9.996 -7.453 5.600 1.00 81.81 91 SER A N 1
ATOM 699 C CA . SER A 1 91 ? 8.855 -6.617 6.019 1.00 81.81 91 SER A CA 1
ATOM 700 C C . SER A 1 91 ? 8.730 -5.386 5.110 1.00 81.81 91 SER A C 1
ATOM 702 O O . SER A 1 91 ? 8.732 -4.228 5.542 1.00 81.81 91 SER A O 1
ATOM 704 N N . TRP A 1 92 ? 8.790 -5.630 3.804 1.00 85.06 92 TRP A N 1
ATOM 705 C CA . TRP A 1 92 ? 8.673 -4.606 2.770 1.00 85.06 92 TRP A CA 1
ATOM 706 C C . TRP A 1 92 ? 7.305 -4.622 2.083 1.00 85.06 92 TRP A C 1
ATOM 708 O O . TRP A 1 92 ? 7.068 -3.780 1.219 1.00 85.06 92 TRP A O 1
ATOM 718 N N . GLY A 1 93 ? 6.382 -5.499 2.497 1.00 83.88 93 GLY A N 1
ATOM 719 C CA . GLY A 1 93 ? 4.979 -5.444 2.075 1.00 83.88 93 GLY A CA 1
ATOM 720 C C . GLY A 1 93 ? 4.353 -4.082 2.383 1.00 83.88 93 GLY A C 1
ATOM 721 O O . GLY A 1 93 ? 3.736 -3.469 1.510 1.00 83.88 93 GLY A O 1
ATOM 722 N N . ARG A 1 94 ? 4.665 -3.527 3.565 1.00 90.06 94 ARG A N 1
ATOM 723 C CA . ARG A 1 94 ? 4.236 -2.185 4.005 1.00 90.06 94 ARG A CA 1
ATOM 724 C C . ARG A 1 94 ? 4.685 -1.025 3.114 1.00 90.06 94 ARG A C 1
ATOM 726 O O . ARG A 1 94 ? 4.227 0.091 3.327 1.00 90.06 94 ARG A O 1
ATOM 733 N N . LYS A 1 95 ? 5.608 -1.249 2.170 1.00 89.50 95 LYS A N 1
ATOM 734 C CA . LYS A 1 95 ? 6.042 -0.247 1.180 1.00 89.50 95 LYS A CA 1
ATOM 735 C C . LYS A 1 95 ? 5.222 -0.268 -0.109 1.00 89.50 95 LYS A C 1
ATOM 737 O O . LYS A 1 95 ? 5.363 0.631 -0.925 1.00 89.50 95 LYS A O 1
ATOM 742 N N . A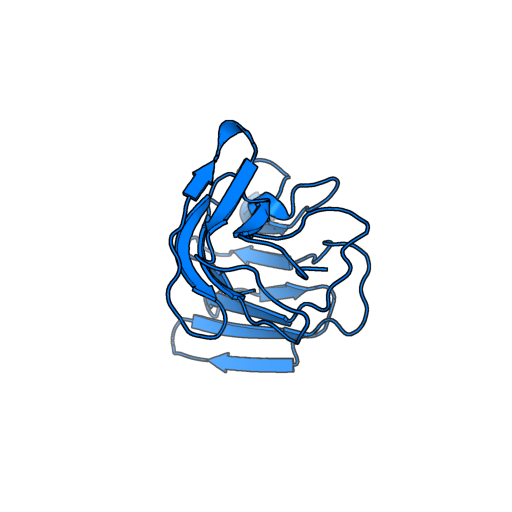LA A 1 96 ? 4.418 -1.305 -0.330 1.00 86.12 96 ALA A N 1
ATOM 743 C CA . ALA A 1 96 ? 3.571 -1.415 -1.515 1.00 86.12 96 ALA A CA 1
ATOM 744 C C . ALA A 1 96 ? 2.102 -1.118 -1.216 1.00 86.12 96 ALA A C 1
ATOM 746 O O . ALA A 1 96 ? 1.428 -0.540 -2.061 1.00 86.12 96 ALA A O 1
ATOM 747 N N . PHE A 1 97 ? 1.612 -1.497 -0.035 1.00 88.00 97 PHE A N 1
ATOM 748 C CA . PHE A 1 97 ? 0.256 -1.191 0.417 1.00 88.00 97 PHE A CA 1
ATOM 749 C C . PHE A 1 97 ? 0.174 -1.223 1.954 1.00 88.00 97 PHE A C 1
ATOM 751 O O . PHE A 1 97 ? 0.975 -1.923 2.583 1.00 88.00 97 PHE A O 1
ATOM 758 N N . PRO A 1 98 ? -0.773 -0.499 2.583 1.00 90.81 98 PRO A N 1
ATOM 759 C CA . PRO A 1 98 ? -0.982 -0.583 4.024 1.00 90.81 98 PRO A CA 1
ATOM 760 C C . PRO A 1 98 ? -1.483 -1.973 4.441 1.00 90.81 98 PRO A C 1
ATOM 762 O O . PRO A 1 98 ? -2.508 -2.437 3.941 1.00 90.81 98 PRO A O 1
ATOM 765 N N . CYS A 1 99 ? -0.800 -2.644 5.368 1.00 88.38 99 CYS A N 1
ATOM 766 C CA . CYS A 1 99 ? -1.179 -3.991 5.813 1.00 88.38 99 CYS A CA 1
ATOM 767 C C . CYS A 1 99 ? -0.653 -4.335 7.215 1.00 88.38 99 CYS A C 1
ATOM 769 O O . CYS A 1 99 ? 0.148 -3.601 7.786 1.00 88.38 99 CYS A O 1
ATOM 771 N N . TRP A 1 100 ? -1.115 -5.449 7.792 1.00 88.31 100 TRP A N 1
ATOM 772 C CA . TRP A 1 100 ? -0.461 -6.063 8.955 1.00 88.31 100 TRP A CA 1
ATOM 773 C C . TRP A 1 100 ? 0.744 -6.872 8.467 1.00 88.31 100 TRP A C 1
ATOM 775 O O . TRP A 1 100 ? 0.623 -8.054 8.155 1.00 88.31 100 TRP A O 1
ATOM 785 N N . ASP A 1 101 ? 1.888 -6.204 8.340 1.00 80.81 101 ASP A N 1
ATOM 786 C CA . ASP A 1 101 ? 3.109 -6.728 7.718 1.00 80.81 101 ASP A CA 1
ATOM 787 C C . ASP A 1 101 ? 3.950 -7.514 8.732 1.00 80.81 101 ASP A C 1
ATOM 789 O O . ASP A 1 101 ? 5.072 -7.130 9.071 1.00 80.81 101 ASP A O 1
ATOM 793 N N . GLU A 1 102 ? 3.341 -8.577 9.261 1.00 76.25 102 GLU A N 1
ATOM 794 C CA . GLU A 1 102 ? 3.876 -9.460 10.296 1.00 76.25 102 GLU A CA 1
ATOM 795 C C . GLU A 1 102 ? 3.570 -10.934 9.932 1.00 76.25 102 GLU A C 1
ATOM 797 O O . GLU A 1 102 ? 2.456 -11.234 9.487 1.00 76.25 102 GLU A O 1
ATOM 802 N N . PRO A 1 103 ? 4.507 -11.884 10.138 1.00 70.69 103 PRO A N 1
ATOM 803 C CA . PRO A 1 103 ? 4.393 -13.274 9.663 1.00 70.69 103 PRO A CA 1
ATOM 804 C C . PRO A 1 103 ? 3.124 -14.030 10.088 1.00 70.69 103 PRO A C 1
ATOM 806 O O . PRO A 1 103 ? 2.634 -14.905 9.365 1.00 70.69 103 PRO A O 1
ATOM 809 N N . ASP A 1 104 ? 2.594 -13.703 11.266 1.00 76.19 104 ASP A N 1
ATOM 810 C CA . ASP A 1 104 ? 1.452 -14.392 11.870 1.00 76.19 104 ASP A CA 1
ATOM 811 C C . ASP A 1 104 ? 0.103 -13.988 11.246 1.00 76.19 104 ASP A C 1
ATOM 813 O O . ASP A 1 104 ? -0.902 -14.687 11.412 1.00 76.19 104 ASP A O 1
ATOM 817 N N . PHE A 1 105 ? 0.065 -12.900 10.470 1.00 74.12 105 PHE A N 1
ATOM 818 C CA . PHE A 1 105 ? -1.151 -12.374 9.851 1.00 74.12 105 PHE A CA 1
ATOM 819 C C . PHE A 1 105 ? -1.309 -12.880 8.415 1.00 74.12 105 PHE A C 1
ATOM 821 O O . PHE A 1 105 ? -1.052 -12.185 7.436 1.00 74.12 105 PHE A O 1
ATOM 828 N N . LYS A 1 106 ? -1.771 -14.126 8.276 1.00 72.12 106 LYS A N 1
ATOM 829 C CA . LYS A 1 106 ? -2.056 -14.724 6.962 1.00 72.12 106 LYS A CA 1
ATOM 830 C C . LYS A 1 106 ? -3.384 -14.215 6.397 1.00 72.12 106 LYS A C 1
ATOM 832 O O . LYS A 1 106 ? -4.418 -14.321 7.054 1.00 72.12 106 LYS A O 1
ATOM 837 N N . SER A 1 107 ? -3.372 -13.766 5.146 1.00 71.19 107 SER A N 1
ATOM 838 C CA . SER A 1 107 ? -4.560 -13.316 4.413 1.00 71.19 107 SER A CA 1
ATOM 839 C C . SER A 1 107 ? -4.592 -13.854 2.984 1.00 71.19 107 SER A C 1
ATOM 841 O O . SER A 1 107 ? -3.569 -14.181 2.383 1.00 71.19 107 SER A O 1
ATOM 843 N N . ILE A 1 108 ? -5.804 -13.965 2.441 1.00 74.00 108 ILE A N 1
ATOM 844 C CA . ILE A 1 108 ? -6.034 -14.256 1.027 1.00 74.00 108 ILE A CA 1
ATOM 845 C C . ILE A 1 108 ? -6.002 -12.929 0.272 1.00 74.00 108 ILE A C 1
ATOM 847 O O . ILE A 1 108 ? -6.705 -11.997 0.653 1.00 74.00 108 ILE A O 1
ATOM 851 N N . PHE A 1 109 ? -5.217 -12.864 -0.801 1.00 73.00 109 PHE A N 1
ATOM 852 C CA . PHE A 1 109 ? -5.104 -11.673 -1.637 1.00 73.00 109 PHE A CA 1
ATOM 853 C C . PHE A 1 109 ? -5.837 -11.868 -2.963 1.00 73.00 109 PHE A C 1
ATOM 855 O O . PHE A 1 109 ? -5.739 -12.918 -3.605 1.00 73.00 109 PHE A O 1
ATOM 862 N N . SER A 1 110 ? -6.557 -10.834 -3.381 1.00 73.88 110 SER A N 1
ATOM 863 C CA . SER A 1 110 ? -7.004 -10.657 -4.759 1.00 73.88 110 SER A CA 1
ATOM 864 C C . SER A 1 110 ? -6.368 -9.377 -5.262 1.00 73.88 110 SER A C 1
ATOM 866 O O . SER A 1 110 ? -6.400 -8.376 -4.566 1.00 73.88 110 SER A O 1
ATOM 868 N N . ILE A 1 111 ? -5.738 -9.424 -6.429 1.00 76.06 111 ILE A N 1
ATOM 869 C CA . ILE A 1 111 ? -4.951 -8.307 -6.943 1.00 76.06 111 ILE A CA 1
ATOM 870 C C . ILE A 1 111 ? -5.518 -7.886 -8.286 1.00 76.06 111 ILE A C 1
ATOM 872 O O . ILE A 1 111 ? -5.681 -8.717 -9.187 1.00 76.06 111 ILE A O 1
ATOM 876 N N . LYS A 1 112 ? -5.776 -6.586 -8.423 1.00 76.50 112 LYS A N 1
ATOM 877 C CA . LYS A 1 112 ? -6.172 -5.951 -9.675 1.00 76.50 112 LYS A CA 1
ATOM 878 C C . LYS A 1 112 ? -5.091 -4.955 -10.087 1.00 76.50 112 LYS A C 1
ATOM 880 O O . LYS A 1 112 ? -4.807 -3.994 -9.379 1.00 76.50 112 LYS A O 1
ATOM 885 N N . LEU A 1 113 ? -4.495 -5.186 -11.253 1.00 77.25 113 LEU A N 1
ATOM 886 C CA . LEU A 1 113 ? -3.491 -4.299 -11.838 1.00 77.25 113 LEU A CA 1
ATOM 887 C C . LEU A 1 113 ? -4.078 -3.571 -13.033 1.00 77.25 113 LEU A C 1
ATOM 889 O O . LEU A 1 113 ? -4.630 -4.211 -13.927 1.00 77.25 113 LEU A O 1
ATOM 893 N N . LEU A 1 114 ? -3.911 -2.254 -13.065 1.00 80.69 114 LEU A N 1
ATOM 894 C CA . LEU A 1 114 ? -4.132 -1.446 -14.258 1.00 80.69 114 LEU A CA 1
ATOM 895 C C . LEU A 1 114 ? -2.780 -1.214 -14.933 1.00 80.69 114 LEU A C 1
ATOM 897 O O . LEU A 1 114 ? -1.902 -0.590 -14.339 1.00 80.69 114 LEU A O 1
ATOM 901 N N . ILE A 1 115 ? -2.608 -1.747 -16.144 1.00 77.56 115 ILE A N 1
ATOM 902 C CA . ILE A 1 115 ? -1.353 -1.647 -16.901 1.00 77.56 115 ILE A CA 1
ATOM 903 C C . ILE A 1 115 ? -1.608 -1.214 -18.350 1.00 77.56 115 ILE A C 1
ATOM 905 O O . ILE A 1 115 ? -2.669 -1.522 -18.903 1.00 77.56 115 ILE A O 1
ATOM 909 N N . PRO A 1 116 ? -0.639 -0.569 -19.014 1.00 79.00 116 PRO A N 1
ATOM 910 C CA . PRO A 1 116 ? -0.675 -0.359 -20.456 1.00 79.00 116 PRO A CA 1
ATOM 911 C C . PRO A 1 116 ? -0.829 -1.666 -21.244 1.00 79.00 116 PRO A C 1
ATOM 913 O O . PRO A 1 116 ? -0.237 -2.690 -20.910 1.00 79.00 116 PRO A O 1
ATOM 916 N N . LYS A 1 117 ? -1.597 -1.632 -22.340 1.00 77.19 117 LYS A N 1
ATOM 917 C CA . LYS A 1 117 ? -1.945 -2.824 -23.141 1.00 77.19 117 LYS A CA 1
ATOM 918 C C . LYS A 1 117 ? -0.745 -3.577 -23.720 1.00 77.19 117 LYS A C 1
ATOM 920 O O . LYS A 1 117 ? -0.830 -4.783 -23.930 1.00 77.19 117 LYS A O 1
ATOM 925 N N . HIS A 1 118 ? 0.352 -2.871 -23.973 1.00 78.69 118 HIS A N 1
ATOM 926 C CA . HIS A 1 118 ? 1.592 -3.441 -24.495 1.00 78.69 118 HIS A CA 1
ATOM 927 C C . HIS A 1 118 ? 2.468 -4.095 -23.411 1.00 78.69 118 HIS A C 1
ATOM 929 O O . HIS A 1 118 ? 3.534 -4.611 -23.735 1.00 78.69 118 HIS A O 1
ATOM 935 N N . MET A 1 119 ? 2.051 -4.055 -22.140 1.00 76.25 119 MET A N 1
ATOM 936 C CA . MET A 1 119 ? 2.767 -4.669 -21.025 1.00 76.25 119 MET A CA 1
ATOM 937 C C . MET A 1 119 ? 2.152 -6.005 -20.628 1.00 76.25 119 MET A C 1
ATOM 939 O O . MET A 1 119 ? 0.943 -6.238 -20.740 1.00 76.25 119 MET A O 1
ATOM 943 N N . THR A 1 120 ? 3.006 -6.860 -20.079 1.00 79.88 120 THR A N 1
ATOM 944 C CA . THR A 1 120 ? 2.605 -8.126 -19.473 1.00 79.88 120 THR A CA 1
ATOM 945 C C . THR A 1 120 ? 2.773 -8.019 -17.967 1.00 79.88 120 THR A C 1
ATOM 947 O O . THR A 1 120 ? 3.836 -7.625 -17.495 1.00 79.88 120 THR A O 1
ATOM 950 N N . ALA A 1 121 ? 1.726 -8.380 -17.223 1.00 77.75 121 ALA A N 1
ATOM 951 C CA . ALA A 1 121 ? 1.807 -8.597 -15.785 1.00 77.75 121 ALA A CA 1
ATOM 952 C C . ALA A 1 121 ? 1.768 -10.094 -15.489 1.00 77.75 121 ALA A C 1
ATOM 954 O O . ALA A 1 121 ? 0.910 -10.814 -16.007 1.00 77.75 121 ALA A O 1
ATOM 955 N N . ILE A 1 122 ? 2.676 -10.532 -14.629 1.00 77.06 122 ILE A N 1
ATOM 956 C CA . ILE A 1 122 ? 2.784 -11.902 -14.142 1.00 77.06 122 ILE A CA 1
ATOM 957 C C . ILE A 1 122 ? 2.633 -11.860 -12.626 1.00 77.06 122 ILE A C 1
ATOM 959 O O . ILE A 1 122 ? 3.129 -10.943 -11.972 1.00 77.06 122 ILE A O 1
ATOM 963 N N . SER A 1 123 ? 1.952 -12.854 -12.063 1.00 73.44 123 SER A N 1
ATOM 964 C CA . SER A 1 123 ? 1.888 -13.054 -10.619 1.00 73.44 123 SER A CA 1
ATOM 965 C C . SER A 1 123 ? 1.950 -14.542 -10.265 1.00 73.44 123 SER A C 1
ATOM 967 O O . SER A 1 123 ? 2.010 -15.382 -11.162 1.00 73.44 123 SER A O 1
ATOM 969 N N . ASN A 1 124 ? 1.931 -14.891 -8.973 1.00 68.00 124 ASN A N 1
ATOM 970 C CA . ASN A 1 124 ? 2.011 -16.289 -8.514 1.00 68.00 124 ASN A CA 1
ATOM 971 C C . ASN A 1 124 ? 0.863 -17.165 -9.047 1.00 68.00 124 ASN A C 1
ATOM 973 O O . ASN A 1 124 ? 0.968 -18.389 -9.030 1.00 68.00 124 ASN A O 1
ATOM 977 N N . MET A 1 125 ? -0.247 -16.554 -9.466 1.00 69.62 125 MET A N 1
ATOM 978 C CA . MET A 1 125 ? -1.413 -17.237 -10.021 1.00 69.62 125 MET A CA 1
ATOM 979 C C . MET A 1 125 ? -1.672 -16.773 -11.453 1.00 69.62 125 MET A C 1
ATOM 981 O O . MET A 1 125 ? -1.284 -15.673 -11.844 1.00 69.62 125 MET A O 1
ATOM 985 N N . VAL A 1 126 ? -2.350 -17.609 -12.239 1.00 69.69 126 VAL A N 1
ATOM 986 C CA . VAL A 1 126 ? -2.753 -17.259 -13.607 1.00 69.69 126 VAL A CA 1
ATOM 987 C C . VAL A 1 126 ? -3.827 -16.173 -13.549 1.00 69.69 126 VAL A C 1
ATOM 989 O O . VAL A 1 126 ? -4.756 -16.255 -12.743 1.00 69.69 126 VAL A O 1
ATOM 992 N N . SER A 1 127 ? -3.718 -15.158 -14.408 1.00 68.31 127 SER A N 1
ATOM 993 C CA . SER A 1 127 ? -4.765 -14.144 -14.527 1.00 68.31 127 SER A CA 1
ATOM 994 C C . SER A 1 127 ? -6.053 -14.769 -15.059 1.00 68.31 127 SER A C 1
ATOM 996 O O . SER A 1 127 ? -6.015 -15.432 -16.096 1.00 68.31 127 SER A O 1
ATOM 998 N N . TYR A 1 128 ? -7.187 -14.535 -14.402 1.00 72.00 128 TYR A N 1
ATOM 999 C CA . TYR A 1 128 ? -8.463 -15.160 -14.784 1.00 72.00 128 TYR A CA 1
ATOM 1000 C C . TYR A 1 128 ? -9.421 -14.215 -15.521 1.00 72.00 128 TYR A C 1
ATOM 1002 O O . TYR A 1 128 ? -10.415 -14.673 -16.083 1.00 72.00 128 TYR A O 1
ATOM 1010 N N . TRP A 1 129 ? -9.144 -12.906 -15.534 1.00 64.19 129 TRP A N 1
ATOM 1011 C CA . TRP A 1 129 ? -10.003 -11.927 -16.197 1.00 64.19 129 TRP A CA 1
ATOM 1012 C C . TRP A 1 129 ? -9.219 -10.744 -16.776 1.00 64.19 129 TRP A C 1
ATOM 1014 O O . TRP A 1 129 ? -8.173 -10.347 -16.251 1.00 64.19 129 TRP A O 1
ATOM 1024 N N . LEU A 1 130 ? -9.736 -10.215 -17.887 1.00 65.69 130 LEU A N 1
ATOM 1025 C CA . LEU A 1 130 ? -9.140 -9.184 -18.733 1.00 65.69 130 LEU A CA 1
ATOM 1026 C C . LEU A 1 130 ? -10.230 -8.189 -19.132 1.00 65.69 130 LEU A C 1
ATOM 1028 O O . LEU A 1 130 ? -11.151 -8.555 -19.858 1.00 65.69 130 LEU A O 1
ATOM 1032 N N . GLU A 1 131 ? -10.093 -6.935 -18.715 1.00 70.00 131 GLU A N 1
ATOM 1033 C CA . GLU A 1 131 ? -10.958 -5.839 -19.165 1.00 70.00 131 GLU A CA 1
ATOM 1034 C C . GLU A 1 131 ? -10.104 -4.822 -19.915 1.00 70.00 131 GLU A C 1
ATOM 1036 O O . GLU A 1 131 ? -9.152 -4.283 -19.349 1.00 70.00 131 GLU A O 1
ATOM 1041 N N . GLN A 1 132 ? -10.390 -4.618 -21.202 1.00 65.19 132 GLN A N 1
ATOM 1042 C CA . GLN A 1 132 ? -9.552 -3.829 -22.107 1.00 65.19 132 GLN A CA 1
ATOM 1043 C C . GLN A 1 132 ? -10.223 -2.505 -22.478 1.00 65.19 132 GLN A C 1
ATOM 1045 O O . GLN A 1 132 ? -11.376 -2.497 -22.902 1.00 65.19 132 GLN A O 1
ATOM 1050 N N . SER A 1 133 ? -9.463 -1.412 -22.397 1.00 65.31 133 SER A N 1
ATOM 1051 C CA . SER A 1 133 ? -9.712 -0.185 -23.158 1.00 65.31 133 SER A CA 1
ATOM 1052 C C . SER A 1 133 ? -8.742 -0.100 -24.347 1.00 65.31 133 SER A C 1
ATOM 1054 O O . SER A 1 133 ? -7.957 -1.025 -24.596 1.00 65.31 133 SER A O 1
ATOM 1056 N N . ASP A 1 134 ? -8.774 1.005 -25.097 1.00 64.56 134 ASP A N 1
ATOM 1057 C CA . ASP A 1 134 ? -7.860 1.219 -26.227 1.00 64.56 134 ASP A CA 1
ATOM 1058 C C . ASP A 1 134 ? -6.381 1.245 -25.798 1.00 64.56 134 ASP A C 1
ATOM 1060 O O . ASP A 1 134 ? -5.510 0.835 -26.566 1.00 64.56 134 ASP A O 1
ATOM 1064 N N . VAL A 1 135 ? -6.093 1.667 -24.557 1.00 64.25 135 VAL A N 1
ATOM 1065 C CA . VAL A 1 135 ? -4.722 1.963 -24.091 1.00 64.25 135 VAL A CA 1
ATOM 1066 C C . VAL A 1 135 ? -4.327 1.182 -22.832 1.00 64.25 135 VAL A C 1
ATOM 1068 O O . VAL A 1 135 ? -3.156 0.832 -22.665 1.00 64.25 135 VAL A O 1
ATOM 1071 N N . LEU A 1 136 ? -5.290 0.866 -21.964 1.00 68.44 136 LEU A N 1
ATOM 1072 C CA . LEU A 1 136 ? -5.063 0.228 -20.668 1.00 68.44 136 LEU A CA 1
ATOM 1073 C C . LEU A 1 136 ? -5.797 -1.107 -20.573 1.00 68.44 136 LEU A C 1
ATOM 1075 O O . LEU A 1 136 ? -6.812 -1.338 -21.231 1.00 68.44 136 LEU A O 1
ATOM 1079 N N . VAL A 1 137 ? -5.293 -1.994 -19.723 1.00 72.06 137 VAL A N 1
ATOM 1080 C CA . VAL A 1 137 ? -5.936 -3.270 -19.434 1.00 72.06 137 VAL A CA 1
ATOM 1081 C C . VAL A 1 137 ? -5.892 -3.557 -17.944 1.00 72.06 137 VAL A C 1
ATOM 1083 O O . VAL A 1 137 ? -4.837 -3.461 -17.316 1.00 72.06 137 VAL A O 1
ATOM 1086 N N . PHE A 1 138 ? -7.028 -3.980 -17.394 1.00 73.75 138 PHE A N 1
ATOM 1087 C CA . PHE A 1 138 ? -7.075 -4.558 -16.060 1.00 73.75 138 PHE A CA 1
ATOM 1088 C C . PHE A 1 138 ? -6.705 -6.043 -16.100 1.00 73.75 138 PHE A C 1
ATOM 1090 O O . PHE A 1 138 ? -7.233 -6.810 -16.911 1.00 73.75 138 PHE A O 1
ATOM 1097 N N . ARG A 1 139 ? -5.804 -6.459 -15.211 1.00 68.81 139 ARG A N 1
ATOM 1098 C CA . ARG A 1 139 ? -5.427 -7.859 -14.974 1.00 68.81 139 ARG A CA 1
ATOM 1099 C C . ARG A 1 139 ? -5.819 -8.252 -13.556 1.00 68.81 139 ARG A C 1
ATOM 1101 O O . ARG A 1 139 ? -5.473 -7.545 -12.614 1.00 68.81 139 ARG A O 1
ATOM 1108 N N . TYR A 1 140 ? -6.504 -9.384 -13.422 1.00 69.94 140 TYR A N 1
ATOM 1109 C CA . TYR A 1 140 ? -6.996 -9.889 -12.140 1.00 69.94 140 TYR A CA 1
ATOM 1110 C C . TYR A 1 140 ? -6.294 -11.192 -11.768 1.00 69.94 140 TYR A C 1
ATOM 1112 O O . TYR A 1 140 ? -6.284 -12.136 -12.561 1.00 69.94 140 TYR A O 1
ATOM 1120 N N . PHE A 1 141 ? -5.758 -11.253 -10.551 1.00 69.75 141 PHE A N 1
ATOM 1121 C CA . PHE A 1 141 ? -5.084 -12.416 -9.977 1.00 69.75 141 PHE A CA 1
ATOM 1122 C C . PHE A 1 141 ? -5.743 -12.770 -8.640 1.00 69.75 141 PHE A C 1
ATOM 1124 O O . PHE A 1 141 ? -5.939 -11.892 -7.805 1.00 69.75 141 PHE A O 1
ATOM 1131 N N . GLN A 1 142 ? -6.090 -14.039 -8.415 1.00 63.97 142 GLN A N 1
ATOM 1132 C CA . GLN A 1 142 ? -6.670 -14.496 -7.146 1.00 63.97 142 GLN A CA 1
ATOM 1133 C C . GLN A 1 142 ? -5.783 -15.572 -6.527 1.00 63.97 142 GLN A C 1
ATOM 1135 O O . GLN A 1 142 ? -5.543 -16.613 -7.136 1.00 63.97 142 GLN A O 1
ATOM 1140 N N . PHE A 1 143 ? -5.319 -15.333 -5.302 1.00 63.97 143 PHE A N 1
ATOM 1141 C CA . PHE A 1 143 ? -4.461 -16.258 -4.571 1.00 63.97 143 PHE A CA 1
ATOM 1142 C C . PHE A 1 143 ? -5.320 -17.241 -3.777 1.00 63.97 143 PHE A C 1
ATOM 1144 O O . PHE A 1 143 ? -6.118 -16.843 -2.940 1.00 63.97 143 PHE A O 1
ATOM 1151 N N . SER A 1 144 ? -5.173 -18.542 -4.026 1.00 49.72 144 SER A N 1
ATOM 1152 C CA . SER A 1 144 ? -5.977 -19.579 -3.360 1.00 49.72 144 SER A CA 1
ATOM 1153 C C . SER A 1 144 ? -5.343 -20.134 -2.077 1.00 49.72 144 SER A C 1
ATOM 1155 O O . SER A 1 144 ? -6.046 -20.746 -1.272 1.00 49.72 144 SER A O 1
ATOM 1157 N N . ARG A 1 145 ? -4.035 -19.923 -1.851 1.00 51.56 145 ARG A N 1
ATOM 1158 C CA . ARG A 1 145 ? -3.306 -20.315 -0.628 1.00 51.56 145 ARG A CA 1
ATOM 1159 C C . ARG A 1 145 ? -2.167 -19.340 -0.314 1.00 51.56 145 ARG A C 1
ATOM 1161 O O . ARG A 1 145 ? -1.506 -18.849 -1.222 1.00 51.56 145 ARG A O 1
ATOM 1168 N N . VAL A 1 146 ? -1.958 -19.087 0.979 1.00 50.47 146 VAL A N 1
ATOM 1169 C CA . VAL A 1 146 ? -1.049 -18.060 1.516 1.00 50.47 146 VAL A CA 1
ATOM 1170 C C . VAL A 1 146 ? 0.332 -18.652 1.807 1.00 50.47 146 VAL A C 1
ATOM 1172 O O . VAL A 1 146 ? 0.439 -19.600 2.585 1.00 50.47 146 VAL A O 1
ATOM 1175 N N . LEU A 1 147 ? 1.386 -18.057 1.252 1.00 44.03 147 LEU A N 1
ATOM 1176 C CA . LEU A 1 147 ? 2.763 -18.208 1.724 1.00 44.03 147 LEU A CA 1
ATOM 1177 C C . LEU A 1 147 ? 3.292 -16.792 1.943 1.00 44.03 147 LEU A C 1
ATOM 1179 O O . LEU A 1 147 ? 3.719 -16.144 0.996 1.00 44.03 147 LEU A O 1
ATOM 1183 N N . PHE A 1 148 ? 3.190 -16.298 3.181 1.00 50.28 148 PHE A N 1
ATOM 1184 C CA . PHE A 1 148 ? 3.619 -14.947 3.565 1.00 50.28 148 PHE A CA 1
ATOM 1185 C C . PHE A 1 148 ? 2.952 -13.811 2.762 1.00 50.28 148 PHE A C 1
ATOM 1187 O O . PHE A 1 148 ? 2.192 -14.037 1.820 1.00 50.28 148 PHE A O 1
ATOM 1194 N N . VAL A 1 149 ? 3.249 -12.560 3.119 1.00 49.94 149 VAL A N 1
ATOM 1195 C CA . VAL A 1 149 ? 2.979 -11.372 2.289 1.00 49.94 149 VAL A CA 1
ATOM 1196 C C . VAL A 1 149 ? 3.867 -11.408 1.030 1.00 49.94 149 VAL A C 1
ATOM 1198 O O . VAL A 1 149 ? 4.410 -10.398 0.630 1.00 49.94 149 VAL A O 1
ATOM 1201 N N . THR A 1 150 ? 4.106 -12.567 0.404 1.00 48.16 150 THR A N 1
ATOM 1202 C CA . THR A 1 150 ? 4.903 -12.682 -0.826 1.00 48.16 150 THR A CA 1
ATOM 1203 C C . THR A 1 150 ? 3.976 -12.852 -2.021 1.00 48.16 150 THR A C 1
ATOM 1205 O O . THR A 1 150 ? 3.764 -13.936 -2.559 1.00 48.16 150 THR A O 1
ATOM 1208 N N . ALA A 1 151 ? 3.381 -11.745 -2.459 1.00 49.97 151 ALA A N 1
ATOM 1209 C CA . ALA A 1 151 ? 2.878 -11.665 -3.822 1.00 49.97 151 ALA A CA 1
ATOM 1210 C C . ALA A 1 151 ? 4.045 -11.230 -4.714 1.00 49.97 151 ALA A C 1
ATOM 1212 O O . ALA A 1 151 ? 4.485 -10.084 -4.618 1.00 49.97 151 ALA A O 1
ATOM 1213 N N . PHE A 1 152 ? 4.558 -12.127 -5.564 1.00 51.97 152 PHE A N 1
ATOM 1214 C CA . PHE A 1 152 ? 5.397 -11.694 -6.677 1.00 51.97 152 PHE A CA 1
ATOM 1215 C C . PHE A 1 152 ? 4.475 -11.127 -7.746 1.00 51.97 152 PHE A C 1
ATOM 1217 O O . PHE A 1 152 ? 3.520 -11.773 -8.181 1.00 51.97 152 PHE A O 1
ATOM 1224 N N . ILE A 1 153 ? 4.741 -9.891 -8.133 1.00 57.06 153 ILE A N 1
ATOM 1225 C CA . ILE A 1 153 ? 4.168 -9.248 -9.301 1.00 57.06 153 ILE A CA 1
ATOM 1226 C C . ILE A 1 153 ? 5.360 -8.760 -10.100 1.00 57.06 153 ILE A C 1
ATOM 1228 O O . ILE A 1 153 ? 6.160 -7.991 -9.570 1.00 57.06 153 ILE A O 1
ATOM 1232 N N . SER A 1 154 ? 5.487 -9.199 -11.348 1.00 50.81 154 SER A N 1
ATOM 1233 C CA . SER A 1 154 ? 6.399 -8.570 -12.299 1.00 50.81 154 SER A CA 1
ATOM 1234 C C . SER A 1 154 ? 5.608 -7.970 -13.454 1.00 50.81 154 SER A C 1
ATOM 1236 O O . SER A 1 154 ? 4.659 -8.571 -13.958 1.00 50.81 154 SER A O 1
ATOM 1238 N N . ILE A 1 155 ? 5.973 -6.750 -13.836 1.00 57.47 155 ILE A N 1
ATOM 1239 C CA . ILE A 1 155 ? 5.404 -6.024 -14.969 1.00 57.47 155 ILE A CA 1
ATOM 1240 C C . ILE A 1 155 ? 6.567 -5.608 -15.863 1.00 57.47 155 ILE A C 1
ATOM 1242 O O . ILE A 1 155 ? 7.461 -4.884 -15.425 1.00 57.47 155 ILE A O 1
ATOM 1246 N N . GLU A 1 156 ? 6.569 -6.061 -17.110 1.00 46.56 156 GLU A N 1
ATOM 1247 C CA . GLU A 1 156 ? 7.587 -5.678 -18.090 1.00 46.56 156 GLU A CA 1
ATOM 1248 C C . GLU A 1 156 ? 7.170 -4.373 -18.787 1.00 46.56 156 GLU A C 1
ATOM 1250 O O . GLU A 1 156 ? 6.155 -4.344 -19.487 1.00 46.56 156 GLU A O 1
ATOM 1255 N N . LEU A 1 157 ? 7.925 -3.281 -18.582 1.00 47.31 157 LEU A N 1
ATOM 1256 C CA . LEU A 1 157 ? 7.687 -1.995 -19.243 1.00 47.31 157 LEU A CA 1
ATOM 1257 C C . LEU A 1 157 ? 8.532 -1.878 -20.511 1.00 47.31 157 LEU A C 1
ATOM 1259 O O . LEU A 1 157 ? 9.757 -1.752 -20.458 1.00 47.31 157 LEU A O 1
ATOM 1263 N N . LEU A 1 158 ? 7.860 -1.776 -21.657 1.00 33.94 158 LEU A N 1
ATOM 1264 C CA . LEU A 1 158 ? 8.516 -1.347 -22.894 1.00 33.94 158 LEU A CA 1
ATOM 1265 C C . LEU A 1 158 ? 8.622 0.184 -22.998 1.00 33.94 158 LEU A C 1
ATOM 1267 O O . LEU A 1 158 ? 9.521 0.665 -23.678 1.00 33.94 158 LEU A O 1
ATOM 1271 N N . THR A 1 159 ? 7.802 0.944 -22.261 1.00 30.36 159 THR A N 1
ATOM 1272 C CA . THR A 1 159 ? 7.879 2.414 -22.149 1.00 30.36 159 THR A CA 1
ATOM 1273 C C . THR A 1 159 ? 7.163 2.905 -20.885 1.00 30.36 159 THR A C 1
ATOM 1275 O O . THR A 1 159 ? 6.120 2.375 -20.522 1.00 30.36 159 THR A O 1
ATOM 1278 N N . TYR A 1 160 ? 7.741 3.896 -20.199 1.00 33.19 160 TYR A N 1
ATOM 1279 C CA . TYR A 1 160 ? 7.285 4.453 -18.917 1.00 33.19 160 TYR A CA 1
ATOM 1280 C C . TYR A 1 160 ? 5.927 5.163 -19.039 1.00 33.19 160 TYR A C 1
ATOM 1282 O O . TYR A 1 160 ? 5.821 6.059 -19.868 1.00 33.19 160 TYR A O 1
ATOM 1290 N N . GLN A 1 161 ? 4.948 4.803 -18.198 1.00 33.06 161 GLN A N 1
ATOM 1291 C CA . GLN A 1 161 ? 3.975 5.689 -17.528 1.00 33.06 161 GLN A CA 1
ATOM 1292 C C . GLN A 1 161 ? 2.898 4.831 -16.836 1.00 33.06 161 GLN A C 1
ATOM 1294 O O . GLN A 1 161 ? 2.142 4.133 -17.497 1.00 33.06 161 GLN A O 1
ATOM 1299 N N . GLU A 1 162 ? 2.888 4.898 -15.502 1.00 38.66 162 GLU A N 1
ATOM 1300 C CA . GLU A 1 162 ? 1.801 4.512 -14.585 1.00 38.66 162 GLU A CA 1
ATOM 1301 C C . GLU A 1 162 ? 1.356 3.032 -14.570 1.00 38.66 162 GLU A C 1
ATOM 1303 O O . GLU A 1 162 ? 0.693 2.519 -15.467 1.00 38.66 162 GLU A O 1
ATOM 1308 N N . ALA A 1 163 ? 1.678 2.351 -13.465 1.00 36.16 163 ALA A N 1
ATOM 1309 C CA . ALA A 1 163 ? 1.029 1.112 -13.048 1.00 36.16 163 ALA A CA 1
ATOM 1310 C C . ALA A 1 163 ? 0.506 1.307 -11.621 1.00 36.16 163 ALA A C 1
ATOM 1312 O O . ALA A 1 163 ? 1.265 1.702 -10.734 1.00 36.16 163 ALA A O 1
ATOM 1313 N N . SER A 1 164 ? -0.779 1.032 -11.402 1.00 39.50 164 SER A N 1
ATOM 1314 C CA . SER A 1 164 ? -1.412 1.126 -10.083 1.00 39.50 164 SER A CA 1
ATOM 1315 C C . SER A 1 164 ? -1.725 -0.270 -9.559 1.00 39.50 164 SER A C 1
ATOM 1317 O O . SER A 1 164 ? -2.362 -1.076 -10.245 1.00 39.50 164 SER A O 1
ATOM 1319 N N . LEU A 1 165 ? -1.271 -0.544 -8.336 1.00 42.69 165 LEU A N 1
ATOM 1320 C CA . LEU A 1 165 ? -1.638 -1.732 -7.579 1.00 42.69 165 LEU A CA 1
ATOM 1321 C C . LEU A 1 165 ? -2.900 -1.418 -6.770 1.00 42.69 165 LEU A C 1
ATOM 1323 O O . LEU A 1 165 ? -2.850 -0.595 -5.862 1.00 42.69 165 LEU A O 1
ATOM 1327 N N . ILE A 1 166 ? -4.012 -2.074 -7.102 1.00 48.09 166 ILE A N 1
ATOM 1328 C CA . ILE A 1 166 ? -5.226 -2.061 -6.283 1.00 48.09 166 ILE A CA 1
ATOM 1329 C C . ILE A 1 166 ? -5.296 -3.431 -5.599 1.00 48.09 166 ILE A C 1
ATOM 1331 O O . ILE A 1 166 ? -5.493 -4.451 -6.273 1.00 48.09 166 ILE A O 1
ATOM 1335 N N . VAL A 1 167 ? -5.039 -3.443 -4.288 1.00 44.50 167 VAL A N 1
ATOM 1336 C CA . VAL A 1 167 ? -5.134 -4.625 -3.408 1.00 44.50 167 VAL A CA 1
ATOM 1337 C C . VAL A 1 167 ? -6.487 -4.636 -2.718 1.00 44.50 167 VAL A C 1
ATOM 1339 O O . VAL A 1 167 ? -6.919 -3.541 -2.300 1.00 44.50 167 VAL A O 1
#

Secondary structure (DSSP, 8-state):
--TT-SEEEEE--SEEEEEEEETTEE---EEEGGGTEEEEE-SS---SS---EEEEEEEPPBSSSSEEEEEEEE-TTS-EEEEEEEE-TTTTGGGTS-B--STT-----EEEEEEETT-EEEESS---EEEE-SSEEEEEEE-SS-BTB---EEEEESS----EEE-

InterPro domains:
  IPR042097 Aminopeptidase N-like , N-terminal domain superfamliy [G3DSA:2.60.40.1730] (2-142)
  IPR042097 Aminopeptidase N-like , N-terminal domain superfamliy [SSF63737] (4-127)
  IPR045357 Aminopeptidase N-like , N-terminal domain [PF17900] (5-127)
  IPR050344 Peptidase M1 family aminopeptidases [PTHR11533] (7-130)

Foldseek 3Di:
DQAQPQKDKWAAEQKDWPWKDKQNHTFDWDDDHVVRMIITGPNGRDHDDDMDMDIDMDHDADCDQAAWHKDWDQDPVRDIWIKIKGDCPPHRVNRHDIHRSDQVDWDWDKKKKKDFPPKDKDWPADFDDWDDDPTIIITIGTGPDDDHSDIIIMMTDPDDDDMHIDD

Organism: NCBI:txid27845

pLDDT: mean 78.45, std 16.47, range [30.36, 97.5]